Protein AF-A0A1S9R9R9-F1 (afdb_monomer)

InterPro domains:
  IPR012338 Beta-lactamase/transpeptidase-like [G3DSA:3.40.710.10] (2-166)
  IPR012338 Beta-lactamase/transpeptidase-like [SSF56601] (34-143)
  IPR050789 Diverse Enzymatic Activities [PTHR43283] (14-144)

Structure (mmCIF, N/CA/C/O backbone):
data_AF-A0A1S9R9R9-F1
#
_entry.id   AF-A0A1S9R9R9-F1
#
loop_
_atom_site.group_PDB
_atom_site.id
_atom_site.type_symbol
_atom_site.label_atom_id
_atom_site.label_alt_id
_atom_site.label_comp_id
_atom_site.label_asym_id
_atom_site.label_entity_id
_atom_site.label_seq_id
_atom_site.pdbx_PDB_ins_code
_atom_site.Cartn_x
_atom_site.Cartn_y
_atom_site.Cartn_z
_atom_site.occupancy
_atom_site.B_iso_or_equiv
_atom_site.auth_seq_id
_atom_site.auth_comp_id
_atom_site.auth_asym_id
_atom_site.auth_atom_id
_atom_site.pdbx_PDB_model_num
ATOM 1 N N . MET A 1 1 ? 8.882 -10.162 -7.984 1.00 74.50 1 MET A N 1
ATOM 2 C CA . MET A 1 1 ? 7.655 -9.384 -7.701 1.00 74.50 1 MET A CA 1
ATOM 3 C C . MET A 1 1 ? 7.421 -8.307 -8.764 1.00 74.50 1 MET A C 1
ATOM 5 O O . MET A 1 1 ? 8.325 -8.027 -9.539 1.00 74.50 1 MET A O 1
ATOM 9 N N . MET A 1 2 ? 6.223 -7.714 -8.837 1.00 81.44 2 MET A N 1
ATOM 10 C CA . MET A 1 2 ? 5.916 -6.612 -9.768 1.00 81.44 2 MET A CA 1
ATOM 11 C C . MET A 1 2 ? 6.642 -5.319 -9.358 1.00 81.44 2 MET A C 1
ATOM 13 O O . MET A 1 2 ? 6.912 -5.135 -8.175 1.00 81.44 2 MET A O 1
ATOM 17 N N . SER A 1 3 ? 6.952 -4.440 -10.314 1.00 82.50 3 SER A N 1
ATOM 18 C CA . SER A 1 3 ? 7.682 -3.179 -10.107 1.00 82.50 3 SER A CA 1
ATOM 19 C C . SER A 1 3 ? 7.034 -2.052 -10.897 1.00 82.50 3 SER A C 1
ATOM 21 O O . SER A 1 3 ? 6.512 -2.320 -11.976 1.00 82.50 3 SER A O 1
ATOM 23 N N . TYR A 1 4 ? 7.102 -0.802 -10.431 1.00 81.50 4 TYR A N 1
ATOM 24 C CA . TYR A 1 4 ? 6.727 0.305 -11.312 1.00 81.50 4 TYR A CA 1
ATOM 25 C C . TYR A 1 4 ? 7.651 0.363 -12.533 1.00 81.50 4 TYR A C 1
ATOM 27 O O . TYR A 1 4 ? 8.859 0.144 -12.429 1.00 81.50 4 TYR A O 1
ATOM 35 N N . SER A 1 5 ? 7.086 0.690 -13.698 1.00 76.38 5 SER A N 1
ATOM 36 C CA . SER A 1 5 ? 7.805 0.583 -14.972 1.00 76.38 5 SER A CA 1
ATOM 37 C C . SER A 1 5 ? 9.081 1.425 -15.037 1.00 76.38 5 SER A C 1
ATOM 39 O O . SER A 1 5 ? 10.005 1.046 -15.738 1.00 76.38 5 SER A O 1
ATOM 41 N N . TRP A 1 6 ? 9.161 2.531 -14.295 1.00 79.50 6 TRP A N 1
ATOM 42 C CA . TRP A 1 6 ? 10.334 3.411 -14.270 1.00 79.50 6 TRP A CA 1
ATOM 43 C C . TRP A 1 6 ? 11.505 2.892 -13.423 1.00 79.50 6 TRP A C 1
ATOM 45 O O . TRP A 1 6 ? 12.606 3.413 -13.558 1.00 79.50 6 TRP A O 1
ATOM 55 N N . TYR A 1 7 ? 11.312 1.872 -12.577 1.00 80.38 7 TYR A N 1
ATOM 56 C CA . TYR A 1 7 ? 12.410 1.303 -11.780 1.00 80.38 7 TYR A CA 1
ATOM 57 C C . TYR A 1 7 ? 13.177 0.196 -12.501 1.00 80.38 7 TYR A C 1
ATOM 59 O O . TYR A 1 7 ? 14.343 -0.030 -12.197 1.00 80.38 7 TYR A O 1
ATOM 67 N N . LEU A 1 8 ? 12.535 -0.522 -13.427 1.00 83.75 8 LEU A N 1
ATOM 68 C CA . LEU A 1 8 ? 13.132 -1.676 -14.097 1.00 83.75 8 LEU A CA 1
ATOM 69 C C . LEU A 1 8 ? 13.123 -1.473 -15.619 1.00 83.75 8 LEU A C 1
ATOM 71 O O . LEU A 1 8 ? 12.049 -1.530 -16.223 1.00 83.75 8 LEU A O 1
ATOM 75 N N . PRO A 1 9 ? 14.293 -1.291 -16.266 1.00 87.12 9 PRO A N 1
ATOM 76 C CA . PRO A 1 9 ? 14.373 -0.995 -17.698 1.00 87.12 9 PRO A CA 1
ATOM 77 C C . PRO A 1 9 ? 13.679 -2.025 -18.597 1.00 87.12 9 PRO A C 1
ATOM 79 O O . PRO A 1 9 ? 13.124 -1.669 -19.634 1.00 87.12 9 PRO A O 1
ATOM 82 N N . HIS A 1 10 ? 13.675 -3.306 -18.221 1.00 85.56 10 HIS A N 1
ATOM 83 C CA . HIS A 1 10 ? 12.966 -4.341 -18.980 1.00 85.56 10 HIS A CA 1
ATOM 84 C C . HIS A 1 10 ? 11.443 -4.225 -18.866 1.00 85.56 10 HIS A C 1
ATOM 86 O O . HIS A 1 10 ? 10.747 -4.502 -19.840 1.00 85.56 10 HIS A O 1
ATOM 92 N N . ILE A 1 11 ? 10.924 -3.761 -17.726 1.00 88.00 11 ILE A N 1
ATOM 93 C CA . ILE A 1 11 ? 9.493 -3.479 -17.550 1.00 88.00 11 ILE A CA 1
ATOM 94 C C . ILE A 1 11 ? 9.102 -2.208 -18.311 1.00 88.00 11 ILE A C 1
ATOM 96 O O . ILE A 1 11 ? 8.042 -2.190 -18.935 1.00 88.00 11 ILE A O 1
ATOM 100 N N . ALA A 1 12 ? 9.961 -1.180 -18.332 1.00 86.94 12 ALA A N 1
ATOM 101 C CA . ALA A 1 12 ? 9.762 0.014 -19.161 1.00 86.94 12 ALA A CA 1
ATOM 102 C C . ALA A 1 12 ? 9.616 -0.351 -20.646 1.00 86.94 12 ALA A C 1
ATOM 104 O O . ALA A 1 12 ? 8.595 -0.044 -21.257 1.00 86.94 12 ALA A O 1
ATOM 105 N N . LYS A 1 13 ? 10.582 -1.105 -21.190 1.00 87.56 13 LYS A N 1
ATOM 106 C CA . LYS A 1 13 ? 10.565 -1.575 -22.586 1.00 87.56 13 LYS A CA 1
ATOM 107 C C . LYS A 1 13 ? 9.336 -2.425 -22.906 1.00 87.56 13 LYS A C 1
ATOM 109 O O . LYS A 1 13 ? 8.767 -2.317 -23.988 1.00 87.56 13 LYS A O 1
ATOM 114 N N . TRP A 1 14 ? 8.922 -3.287 -21.975 1.00 88.69 14 TRP A N 1
ATOM 115 C CA . TRP A 1 14 ? 7.704 -4.077 -22.145 1.00 88.69 14 TRP A CA 1
ATOM 116 C C . TRP A 1 14 ? 6.467 -3.174 -22.213 1.00 88.69 14 TRP A C 1
ATOM 118 O O . TRP A 1 14 ? 5.642 -3.328 -23.111 1.00 88.69 14 TRP A O 1
ATOM 128 N N . ARG A 1 15 ? 6.362 -2.194 -21.307 1.00 86.12 15 ARG A N 1
ATOM 129 C CA . ARG A 1 15 ? 5.244 -1.247 -21.278 1.00 86.12 15 ARG A CA 1
ATOM 130 C C . ARG A 1 15 ? 5.171 -0.432 -22.570 1.00 86.12 15 ARG A C 1
ATOM 132 O O . ARG A 1 15 ? 4.097 -0.338 -23.142 1.00 86.12 15 ARG A O 1
ATOM 139 N N . GLU A 1 16 ? 6.287 0.089 -23.068 1.00 86.50 16 GLU A N 1
ATOM 140 C CA . GLU A 1 16 ? 6.320 0.825 -24.343 1.00 86.50 16 GLU A CA 1
ATOM 141 C C . GLU A 1 16 ? 5.806 -0.010 -25.521 1.00 86.50 16 GLU A C 1
ATOM 143 O O . GLU A 1 16 ? 5.121 0.504 -26.400 1.00 86.50 16 GLU A O 1
ATOM 148 N N . LYS A 1 17 ? 6.116 -1.310 -25.534 1.00 86.56 17 LYS A N 1
ATOM 149 C CA . LYS A 1 17 ? 5.746 -2.201 -26.635 1.00 86.56 17 LYS A CA 1
ATOM 150 C C . LYS A 1 17 ? 4.286 -2.656 -26.597 1.00 86.56 17 LYS A C 1
ATOM 152 O O . LYS A 1 17 ? 3.698 -2.873 -27.652 1.00 86.56 17 LYS A O 1
ATOM 157 N N . PHE A 1 18 ? 3.730 -2.876 -25.407 1.00 84.62 18 PHE A N 1
ATOM 158 C CA . PHE A 1 18 ? 2.457 -3.592 -25.249 1.00 84.62 18 PHE A CA 1
ATOM 159 C C . PHE A 1 18 ? 1.346 -2.772 -24.596 1.00 84.62 18 PHE A C 1
ATOM 161 O O . PHE A 1 18 ? 0.204 -3.226 -24.543 1.00 84.62 18 PHE A O 1
ATOM 168 N N . PHE A 1 19 ? 1.652 -1.585 -24.081 1.00 79.56 19 PHE A N 1
ATOM 169 C CA . PHE A 1 19 ? 0.708 -0.791 -23.311 1.00 79.56 19 PHE A CA 1
ATOM 170 C C . PHE A 1 19 ? 0.213 0.407 -24.114 1.00 79.56 19 PHE A C 1
ATOM 172 O O . PHE A 1 19 ? 1.002 1.139 -24.705 1.00 79.56 19 PHE A O 1
ATOM 179 N N . ALA A 1 20 ? -1.102 0.636 -24.092 1.00 70.50 20 ALA A N 1
ATOM 180 C CA . ALA A 1 20 ? -1.682 1.835 -24.688 1.00 70.50 20 ALA A CA 1
ATOM 181 C C . ALA A 1 20 ? -1.128 3.104 -24.004 1.00 70.50 20 ALA A C 1
ATOM 183 O O . ALA A 1 20 ? -0.878 3.054 -22.789 1.00 70.50 20 ALA A O 1
ATOM 184 N N . PRO A 1 21 ? -0.991 4.236 -24.720 1.00 70.00 21 PRO A N 1
ATOM 185 C CA . PRO A 1 21 ? -0.483 5.476 -24.141 1.00 70.00 21 PRO A CA 1
ATOM 186 C C . PRO A 1 21 ? -1.367 5.996 -22.992 1.00 70.00 21 PRO A C 1
ATOM 188 O O . PRO A 1 21 ? -2.556 5.682 -22.886 1.00 70.00 21 PRO A O 1
ATOM 191 N N . ASP A 1 22 ? -0.772 6.764 -22.078 1.00 66.00 22 ASP A N 1
ATOM 192 C CA . ASP A 1 22 ? -1.409 7.201 -20.823 1.00 66.00 22 ASP A CA 1
ATOM 193 C C . ASP A 1 22 ? -2.556 8.225 -21.007 1.00 66.00 22 ASP A C 1
ATOM 195 O O . ASP A 1 22 ? -3.150 8.654 -20.018 1.00 66.00 22 ASP A O 1
ATOM 199 N N . ASP A 1 23 ? -2.870 8.616 -22.243 1.00 65.69 23 ASP A N 1
ATOM 200 C CA . ASP A 1 23 ? -3.961 9.521 -22.628 1.00 65.69 23 ASP A CA 1
ATOM 201 C C . ASP A 1 23 ? -5.299 8.805 -22.897 1.00 65.69 23 ASP A C 1
ATOM 203 O O . ASP A 1 23 ? -6.325 9.464 -23.048 1.00 65.69 23 ASP A O 1
ATOM 207 N N . ALA A 1 24 ? -5.328 7.468 -22.859 1.00 68.56 24 ALA A N 1
ATOM 208 C CA . ALA A 1 24 ? -6.523 6.640 -23.072 1.00 68.56 24 ALA A CA 1
ATOM 209 C C . ALA A 1 24 ? -7.602 6.731 -21.957 1.00 68.56 24 ALA A C 1
ATOM 211 O O . ALA A 1 24 ? -8.439 5.838 -21.825 1.00 68.56 24 ALA A O 1
ATOM 212 N N . GLY A 1 25 ? -7.589 7.792 -21.146 1.00 75.75 25 GLY A N 1
ATOM 213 C CA . GLY A 1 25 ? -8.532 8.032 -20.053 1.00 75.75 25 GLY A CA 1
ATOM 214 C C . GLY A 1 25 ? -8.164 7.368 -18.714 1.00 75.75 25 GLY A C 1
ATOM 215 O O . GLY A 1 25 ? -7.107 6.739 -18.587 1.00 75.75 25 GLY A O 1
ATOM 216 N N . PRO A 1 26 ? -9.012 7.536 -17.678 1.00 82.88 26 PRO A N 1
ATOM 217 C CA . PRO A 1 26 ? -8.753 7.013 -16.339 1.00 82.88 26 PRO A CA 1
ATOM 218 C C . PRO A 1 26 ? -8.720 5.482 -16.291 1.00 82.88 26 PRO A C 1
ATOM 220 O O . PRO A 1 26 ? -9.584 4.816 -16.861 1.00 82.88 26 PRO A O 1
ATOM 223 N N . ARG A 1 27 ? -7.751 4.915 -15.562 1.00 85.75 27 ARG A N 1
ATOM 224 C CA . ARG A 1 27 ? -7.540 3.462 -15.457 1.00 85.75 27 ARG A CA 1
ATOM 225 C C . ARG A 1 27 ? -7.692 2.956 -14.031 1.00 85.75 27 ARG A C 1
ATOM 227 O O . ARG A 1 27 ? -7.257 3.602 -13.080 1.00 85.75 27 ARG A O 1
ATOM 234 N N . SER A 1 28 ? -8.260 1.765 -13.895 1.00 88.38 28 SER A N 1
ATOM 235 C CA . SER A 1 28 ? -8.280 0.998 -12.647 1.00 88.38 28 SER A CA 1
ATOM 236 C C . SER A 1 28 ? -6.907 0.427 -12.295 1.00 88.38 28 SER A C 1
ATOM 238 O O . SER A 1 28 ? -5.993 0.404 -13.124 1.00 88.38 28 SER A O 1
ATOM 240 N N . VAL A 1 29 ? -6.764 -0.080 -11.067 1.00 87.38 29 VAL A N 1
ATOM 241 C CA . VAL A 1 29 ? -5.559 -0.790 -10.599 1.00 87.38 29 VAL A CA 1
ATOM 242 C C . VAL A 1 29 ? -5.171 -1.905 -11.576 1.00 87.38 29 VAL A C 1
ATOM 244 O O . VAL A 1 29 ? -4.012 -1.998 -11.978 1.00 87.38 29 VAL A O 1
ATOM 247 N N . GLN A 1 30 ? -6.143 -2.712 -12.010 1.00 89.62 30 GLN A N 1
ATOM 248 C CA . GLN A 1 30 ? -5.912 -3.830 -12.927 1.00 89.62 30 GLN A CA 1
ATOM 249 C C . GLN A 1 30 ? -5.444 -3.360 -14.308 1.00 89.62 30 GLN A C 1
ATOM 251 O O . GLN A 1 30 ? -4.534 -3.953 -14.874 1.00 89.62 30 GLN A O 1
ATOM 256 N N . GLU A 1 31 ? -6.037 -2.291 -14.843 1.00 88.38 31 GLU A N 1
ATOM 257 C CA . GLU A 1 31 ? -5.674 -1.741 -16.158 1.00 88.38 31 GLU A CA 1
ATOM 258 C C . GLU A 1 31 ? -4.337 -0.996 -16.133 1.00 88.38 31 GLU A C 1
ATOM 260 O O . GLU A 1 31 ? -3.670 -0.892 -17.160 1.00 88.38 31 GLU A O 1
ATOM 265 N N . ARG A 1 32 ? -3.947 -0.442 -14.979 1.00 85.69 32 ARG A N 1
ATOM 266 C CA . ARG A 1 32 ? -2.708 0.328 -14.816 1.00 85.69 32 ARG A CA 1
ATOM 267 C C . ARG A 1 32 ? -1.500 -0.553 -14.512 1.00 85.69 32 ARG A C 1
ATOM 269 O O . ARG A 1 32 ? -0.385 -0.201 -14.893 1.00 85.69 32 ARG A O 1
ATOM 276 N N . PHE A 1 33 ? -1.707 -1.679 -13.833 1.00 86.94 33 PHE A N 1
ATOM 277 C CA . PHE A 1 33 ? -0.641 -2.554 -13.344 1.00 86.94 33 PHE A CA 1
ATOM 278 C C . PHE A 1 33 ? -0.733 -3.974 -13.918 1.00 86.94 33 PHE A C 1
ATOM 280 O O . PHE A 1 33 ? -0.585 -4.948 -13.186 1.00 86.94 33 PHE A O 1
ATOM 287 N N . CYS A 1 34 ? -0.974 -4.101 -15.228 1.00 85.19 34 CYS A N 1
ATOM 288 C CA . CYS A 1 34 ? -1.012 -5.388 -15.938 1.00 85.19 34 CYS A CA 1
ATOM 289 C C . CYS A 1 34 ? 0.295 -5.733 -16.680 1.00 85.19 34 CYS A C 1
ATOM 291 O O . CYS A 1 34 ? 0.273 -6.320 -17.759 1.00 85.19 34 CYS A O 1
ATOM 293 N N . TYR A 1 35 ? 1.443 -5.376 -16.104 1.00 84.50 35 TYR A N 1
ATOM 294 C CA . TYR A 1 35 ? 2.768 -5.721 -16.632 1.00 84.50 35 TYR A CA 1
ATOM 295 C C . TYR A 1 35 ? 3.409 -6.895 -15.867 1.00 84.50 35 TYR A C 1
ATOM 297 O O . TYR A 1 35 ? 3.017 -7.176 -14.731 1.00 84.50 35 TYR A O 1
ATOM 305 N N . PRO A 1 36 ? 4.383 -7.604 -16.475 1.00 87.56 36 PRO A N 1
ATOM 306 C CA . PRO A 1 36 ? 4.995 -8.791 -15.881 1.00 87.56 36 PRO A CA 1
ATOM 307 C C . PRO A 1 36 ? 5.750 -8.495 -14.577 1.00 87.56 36 PRO A C 1
ATOM 309 O O . PRO A 1 36 ? 6.066 -7.352 -14.237 1.00 87.56 36 PRO A O 1
ATOM 312 N N . LEU A 1 37 ? 6.073 -9.564 -13.845 1.00 88.06 37 LEU A N 1
ATOM 313 C CA . LEU A 1 37 ? 6.936 -9.475 -12.671 1.00 88.06 37 LEU A CA 1
ATOM 314 C C . LEU A 1 37 ? 8.347 -9.022 -13.076 1.00 88.06 37 LEU A C 1
ATOM 316 O O . LEU A 1 37 ? 8.882 -9.441 -14.099 1.00 88.06 37 LEU A O 1
ATOM 320 N N . GLY A 1 38 ? 8.968 -8.193 -12.238 1.00 84.50 38 GLY A N 1
ATOM 321 C CA . GLY A 1 38 ? 10.348 -7.749 -12.410 1.00 84.50 38 GLY A CA 1
ATOM 322 C C . GLY A 1 38 ? 11.398 -8.818 -12.094 1.00 84.50 38 GLY A C 1
ATOM 323 O O . GLY A 1 38 ? 12.481 -8.773 -12.665 1.00 84.50 38 GLY A O 1
ATOM 324 N N . PHE A 1 39 ? 11.064 -9.747 -11.196 1.00 85.06 39 PHE A N 1
ATOM 325 C CA . PHE A 1 39 ? 11.869 -10.879 -10.702 1.00 85.06 39 PHE A CA 1
ATOM 326 C C . PHE A 1 39 ? 10.920 -11.930 -10.084 1.00 85.06 39 PHE A C 1
ATOM 328 O O . PHE A 1 39 ? 9.717 -11.657 -9.985 1.00 85.06 39 PHE A O 1
ATOM 335 N N . GLN A 1 40 ? 11.391 -13.105 -9.653 1.00 88.00 40 GLN A N 1
ATOM 336 C CA . GLN A 1 40 ? 10.527 -14.079 -8.961 1.00 88.00 40 GLN A CA 1
ATOM 337 C C . GLN A 1 40 ? 10.087 -13.568 -7.572 1.00 88.00 40 GLN A C 1
ATOM 339 O O . GLN A 1 40 ? 10.602 -12.557 -7.084 1.00 88.00 40 GLN A O 1
ATOM 344 N N . PRO A 1 41 ? 9.056 -14.146 -6.937 1.00 85.69 41 PRO A N 1
ATOM 345 C CA . PRO A 1 41 ? 8.811 -13.936 -5.510 1.00 85.69 41 PRO A CA 1
ATOM 346 C C . PRO A 1 41 ? 10.068 -14.242 -4.678 1.00 85.69 41 PRO A C 1
ATOM 348 O O . PRO A 1 41 ? 10.844 -15.115 -5.041 1.00 85.69 41 PRO A O 1
ATOM 351 N N . ASP A 1 42 ? 10.288 -13.476 -3.611 1.00 84.25 42 ASP A N 1
ATOM 352 C CA . ASP A 1 42 ? 11.377 -13.635 -2.628 1.00 84.25 42 ASP A CA 1
ATOM 353 C C . ASP A 1 42 ? 12.825 -13.477 -3.121 1.00 84.25 42 ASP A C 1
ATOM 355 O O . ASP A 1 42 ? 13.747 -13.447 -2.308 1.00 84.25 42 ASP A O 1
ATOM 359 N N . GLU A 1 43 ? 13.042 -13.270 -4.418 1.00 88.38 43 GLU A N 1
ATOM 360 C CA . GLU A 1 43 ? 14.383 -13.112 -4.999 1.00 88.38 43 GLU A CA 1
ATOM 361 C C . GLU A 1 43 ? 14.897 -11.663 -5.040 1.00 88.38 43 GLU A C 1
ATOM 363 O O . GLU A 1 43 ? 16.032 -11.416 -5.449 1.00 88.38 43 GLU A O 1
ATOM 368 N N . GLY A 1 44 ? 14.086 -10.680 -4.644 1.00 88.00 44 GLY A N 1
ATOM 369 C CA . GLY A 1 44 ? 14.483 -9.278 -4.738 1.00 88.00 44 GLY A CA 1
ATOM 370 C C . GLY A 1 44 ? 13.560 -8.304 -4.020 1.00 88.00 44 GLY A C 1
ATOM 371 O O . GLY A 1 44 ? 12.461 -8.646 -3.576 1.00 88.00 44 GLY A O 1
ATOM 372 N N . TRP A 1 45 ? 14.004 -7.053 -3.945 1.00 91.56 45 TRP A N 1
ATOM 373 C CA . TRP A 1 45 ? 13.229 -5.944 -3.406 1.00 91.56 45 TRP A CA 1
ATOM 374 C C . TRP A 1 45 ? 13.138 -4.808 -4.422 1.00 91.56 45 TRP A C 1
ATOM 376 O O . TRP A 1 45 ? 14.112 -4.454 -5.081 1.00 91.56 45 TRP A O 1
ATOM 386 N N . VAL A 1 46 ? 11.944 -4.231 -4.549 1.00 89.19 46 VAL A N 1
ATOM 387 C CA . VAL A 1 46 ? 11.703 -3.024 -5.344 1.00 89.19 46 VAL A CA 1
ATOM 388 C C . VAL A 1 46 ? 10.448 -2.329 -4.836 1.00 89.19 46 VAL A C 1
ATOM 390 O O . VAL A 1 46 ? 9.474 -2.997 -4.466 1.00 89.19 46 VAL A O 1
ATOM 393 N N . TYR A 1 47 ? 10.451 -0.997 -4.856 1.00 87.62 47 TYR A N 1
ATOM 394 C CA . TYR A 1 47 ? 9.244 -0.220 -4.606 1.00 87.62 47 TYR A CA 1
ATOM 395 C C . TYR A 1 47 ? 8.206 -0.501 -5.701 1.00 87.62 47 TYR A C 1
ATOM 397 O O . TYR A 1 47 ? 8.506 -0.452 -6.898 1.00 87.62 47 TYR A O 1
ATOM 405 N N . ARG A 1 48 ? 6.986 -0.867 -5.296 1.00 84.56 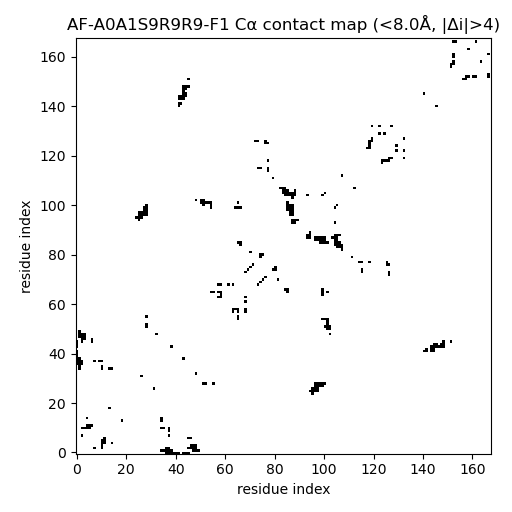48 ARG A N 1
ATOM 406 C CA . ARG A 1 48 ? 6.035 -1.545 -6.186 1.00 84.56 48 ARG A CA 1
ATOM 407 C C . ARG A 1 48 ? 4.571 -1.224 -5.901 1.00 84.56 48 ARG A C 1
ATOM 409 O O . ARG A 1 48 ? 4.229 -0.956 -4.751 1.00 84.56 48 ARG A O 1
ATOM 416 N N . PRO A 1 49 ? 3.675 -1.405 -6.890 1.00 87.94 49 PRO A N 1
ATOM 417 C CA . PRO A 1 49 ? 2.229 -1.249 -6.713 1.00 87.94 49 PRO A CA 1
ATOM 418 C C . PRO A 1 49 ? 1.559 -2.409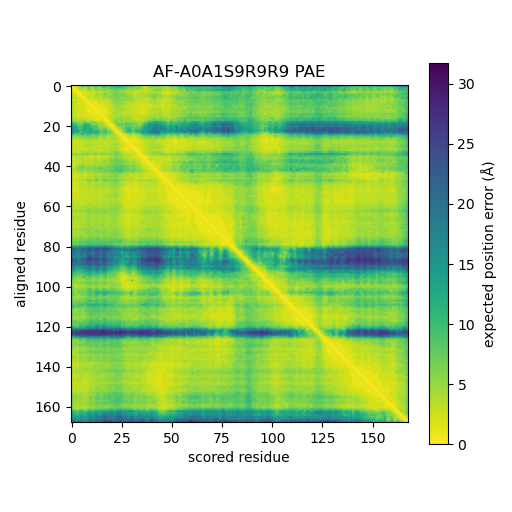 -5.941 1.00 87.94 49 PRO A C 1
ATOM 420 O O . PRO A 1 49 ? 0.400 -2.743 -6.181 1.00 87.94 49 PRO A O 1
ATOM 423 N N . GLY A 1 50 ? 2.273 -3.058 -5.012 1.00 88.81 50 GLY A N 1
ATOM 424 C CA . GLY A 1 50 ? 1.779 -4.230 -4.278 1.00 88.81 50 GLY A CA 1
ATOM 425 C C . GLY A 1 50 ? 0.599 -3.917 -3.354 1.00 88.81 50 GLY A C 1
ATOM 426 O O . GLY A 1 50 ? -0.345 -4.698 -3.279 1.00 88.81 50 GLY A O 1
ATOM 427 N N . VAL A 1 51 ? 0.608 -2.745 -2.716 1.00 90.56 51 VAL A N 1
ATOM 428 C CA . VAL A 1 51 ? -0.464 -2.318 -1.800 1.00 90.56 51 VAL A CA 1
ATOM 429 C C . VAL A 1 51 ? -1.776 -2.044 -2.546 1.00 90.56 51 VAL A C 1
ATOM 431 O O . VAL A 1 51 ? -2.849 -2.315 -2.015 1.00 90.56 51 VAL A O 1
ATOM 434 N N . HIS A 1 52 ? -1.732 -1.607 -3.811 1.00 89.62 52 HIS A N 1
ATOM 435 C CA . HIS A 1 52 ? -2.954 -1.497 -4.617 1.00 89.62 52 HIS A CA 1
ATOM 436 C C . HIS A 1 52 ? -3.610 -2.861 -4.847 1.00 89.62 52 HIS A C 1
ATOM 438 O O . HIS A 1 52 ? -4.828 -2.987 -4.743 1.00 89.62 52 HIS A O 1
ATOM 444 N N . TRP A 1 53 ? -2.810 -3.896 -5.123 1.00 91.81 53 TRP A N 1
ATOM 445 C CA . TRP A 1 53 ? -3.325 -5.257 -5.260 1.00 91.81 53 TRP A CA 1
ATOM 446 C C . TRP A 1 53 ? -3.843 -5.815 -3.939 1.00 91.81 53 TRP A C 1
ATOM 448 O O . TRP A 1 53 ? -4.884 -6.464 -3.953 1.00 91.81 53 TRP A O 1
ATOM 458 N N . ALA A 1 54 ? -3.190 -5.514 -2.812 1.00 93.00 54 ALA A N 1
ATOM 459 C CA . ALA A 1 54 ? -3.718 -5.846 -1.490 1.00 93.00 54 ALA A CA 1
ATOM 460 C C . ALA A 1 54 ? -5.110 -5.224 -1.271 1.00 93.00 54 ALA A C 1
ATOM 462 O O . ALA A 1 54 ? -6.026 -5.931 -0.862 1.00 93.00 54 ALA A O 1
ATOM 463 N N . GLY A 1 55 ? -5.311 -3.959 -1.657 1.00 91.44 55 GLY A N 1
ATOM 464 C CA . GLY A 1 55 ? -6.631 -3.315 -1.643 1.00 91.44 55 GLY A CA 1
ATOM 465 C C . GLY A 1 55 ? -7.673 -4.057 -2.491 1.00 91.44 55 GLY A C 1
ATOM 466 O O . GLY A 1 55 ? -8.744 -4.393 -1.994 1.00 91.44 55 GLY A O 1
ATOM 467 N N . ARG A 1 56 ? -7.322 -4.441 -3.728 1.00 93.00 56 ARG A N 1
ATOM 468 C CA . ARG A 1 56 ? -8.208 -5.250 -4.592 1.00 93.00 56 ARG A CA 1
ATOM 469 C C . ARG A 1 56 ? -8.508 -6.641 -4.029 1.00 93.00 56 ARG A C 1
ATOM 471 O O . ARG A 1 56 ? -9.494 -7.255 -4.436 1.00 93.00 56 ARG A O 1
ATOM 478 N N . ILE A 1 57 ? -7.628 -7.199 -3.197 1.00 95.06 57 ILE A N 1
ATOM 479 C CA . ILE A 1 57 ? -7.883 -8.461 -2.494 1.00 95.06 57 ILE A CA 1
ATOM 480 C C . ILE A 1 57 ? -8.883 -8.207 -1.371 1.00 95.06 57 ILE A C 1
ATOM 482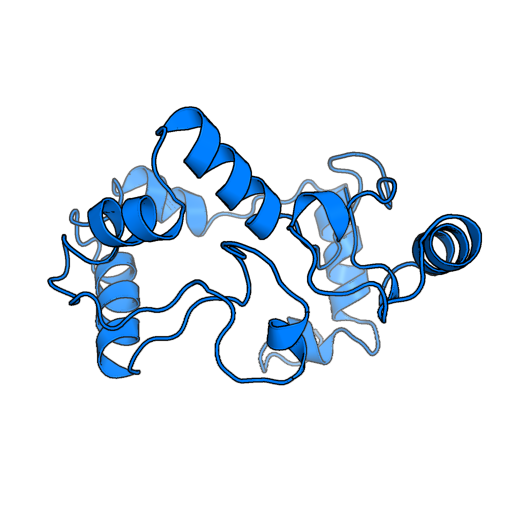 O O . ILE A 1 57 ? -9.873 -8.928 -1.315 1.00 95.06 57 ILE A O 1
ATOM 486 N N . VAL A 1 58 ? -8.673 -7.165 -0.554 1.00 94.50 58 VAL A N 1
ATOM 487 C CA . VAL A 1 58 ? -9.604 -6.753 0.511 1.00 94.50 58 VAL A CA 1
ATOM 488 C C . VAL A 1 58 ? -11.015 -6.597 -0.046 1.00 94.50 58 VAL A C 1
ATOM 490 O O . VAL A 1 58 ? -11.909 -7.285 0.429 1.00 94.50 58 VAL A O 1
ATOM 493 N N . GLU A 1 59 ? -11.198 -5.820 -1.115 1.00 93.00 59 GLU A N 1
ATOM 494 C CA . GLU A 1 59 ? -12.518 -5.619 -1.731 1.00 93.00 59 GLU A CA 1
ATOM 495 C C . GLU A 1 59 ? -13.187 -6.933 -2.152 1.00 93.00 59 GLU A C 1
ATOM 497 O O . GLU A 1 59 ? -14.379 -7.147 -1.941 1.00 93.00 59 GLU A O 1
ATOM 502 N N . ARG A 1 60 ? -12.417 -7.856 -2.744 1.00 95.50 60 ARG A N 1
ATOM 503 C CA . ARG A 1 60 ? -12.956 -9.144 -3.201 1.00 95.50 60 ARG A CA 1
ATOM 504 C C . ARG A 1 60 ? -13.353 -10.060 -2.051 1.00 95.50 60 ARG A C 1
ATOM 506 O O . ARG A 1 60 ? -14.314 -10.804 -2.203 1.00 95.50 60 ARG A O 1
ATOM 513 N N . VAL A 1 61 ? -12.603 -10.055 -0.949 1.00 97.50 61 VAL A N 1
ATOM 514 C CA . VAL A 1 61 ? -12.873 -10.952 0.186 1.00 97.50 61 VAL A CA 1
ATOM 515 C C . VAL A 1 61 ? -13.925 -10.391 1.138 1.00 97.50 61 VAL A C 1
ATOM 517 O O . VAL A 1 61 ? -14.609 -11.171 1.792 1.00 97.50 61 VAL A O 1
ATOM 520 N N . THR A 1 62 ? -14.068 -9.065 1.228 1.00 95.69 62 THR A N 1
ATOM 521 C CA . THR A 1 62 ? -15.083 -8.418 2.074 1.00 95.69 62 THR A CA 1
ATOM 522 C C . THR A 1 62 ? -16.393 -8.165 1.335 1.00 95.69 62 THR A C 1
ATOM 524 O O . THR A 1 62 ? -17.432 -8.085 1.983 1.00 95.69 62 THR A O 1
ATOM 527 N N . GLY A 1 63 ? -16.357 -8.029 0.005 1.00 95.31 63 GLY A N 1
ATOM 528 C CA . GLY A 1 63 ? -17.497 -7.580 -0.799 1.00 95.31 63 GLY A CA 1
ATOM 529 C C . GLY A 1 63 ? -17.800 -6.082 -0.665 1.00 95.31 63 GLY A C 1
ATOM 530 O O . GLY A 1 63 ? -18.788 -5.621 -1.227 1.00 95.31 63 GLY A O 1
ATOM 531 N N . LEU A 1 64 ? -16.965 -5.341 0.066 1.00 92.50 64 LEU A N 1
ATOM 532 C CA . LEU A 1 64 ? -17.057 -3.895 0.260 1.00 92.50 64 LEU A CA 1
ATOM 533 C C . LEU A 1 64 ? -16.088 -3.180 -0.686 1.00 92.50 64 LEU A C 1
ATOM 535 O O . LEU A 1 64 ? -15.094 -3.770 -1.118 1.00 92.50 64 LEU A O 1
ATOM 539 N N . SER A 1 65 ? -16.315 -1.896 -0.956 1.00 90.38 65 SER A N 1
ATOM 540 C CA . SER A 1 65 ? -15.268 -1.046 -1.528 1.00 90.38 65 SER A CA 1
ATOM 541 C C . SER A 1 65 ? -14.075 -0.939 -0.567 1.00 90.38 65 SER A C 1
ATOM 543 O O . SER A 1 65 ? -14.156 -1.281 0.627 1.00 90.38 65 SER A O 1
ATOM 545 N N . LEU A 1 6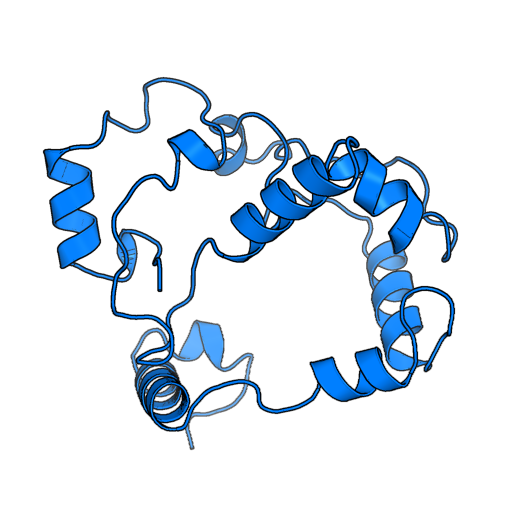6 ? -12.924 -0.492 -1.078 1.00 89.44 66 LEU A N 1
ATOM 546 C CA . LEU A 1 66 ? -11.763 -0.287 -0.218 1.00 89.44 66 LEU A CA 1
ATOM 547 C C . LEU A 1 66 ? -12.039 0.875 0.743 1.00 89.44 66 LEU A C 1
ATOM 549 O O . LEU A 1 66 ? -11.640 0.796 1.902 1.00 89.44 66 LEU A O 1
ATOM 553 N N . GLU A 1 67 ? -12.770 1.893 0.284 1.00 87.38 67 GLU A N 1
ATOM 554 C CA . GLU A 1 67 ? -13.215 3.032 1.096 1.00 87.38 67 GLU A CA 1
ATOM 555 C C . GLU A 1 67 ? -14.089 2.590 2.266 1.00 87.38 67 GLU A C 1
ATOM 557 O O . GLU A 1 67 ? -13.753 2.865 3.416 1.00 87.38 67 GLU A O 1
ATOM 562 N N . GLU A 1 68 ? -15.124 1.794 2.001 1.00 89.31 68 GLU A N 1
ATOM 563 C CA . GLU A 1 68 ? -16.000 1.233 3.033 1.00 89.31 68 GLU A CA 1
ATOM 564 C C . GLU A 1 68 ? -15.221 0.346 4.012 1.00 89.31 68 GLU A C 1
ATOM 566 O O . GLU A 1 68 ? -15.412 0.423 5.226 1.00 89.31 68 GLU A O 1
ATOM 571 N N . SER A 1 69 ? -14.310 -0.487 3.499 1.00 91.12 69 SER A N 1
ATOM 572 C CA . SER A 1 69 ? -13.491 -1.373 4.332 1.00 91.12 69 SER A CA 1
ATOM 573 C C . SER A 1 69 ? -12.562 -0.592 5.264 1.00 91.12 69 SER A C 1
ATOM 575 O O . SER A 1 69 ? -12.402 -0.970 6.426 1.00 91.12 69 SER A O 1
ATOM 577 N N . ILE A 1 70 ? -11.939 0.479 4.766 1.00 89.62 70 ILE A N 1
ATOM 578 C CA . ILE A 1 70 ? -11.053 1.344 5.548 1.00 89.62 70 ILE A CA 1
ATOM 579 C C . ILE A 1 70 ? -11.866 2.159 6.556 1.00 89.62 70 ILE A C 1
ATOM 581 O O . ILE A 1 70 ? -11.481 2.206 7.725 1.00 89.62 70 ILE A O 1
ATOM 585 N N . GLN A 1 71 ? -13.008 2.722 6.153 1.00 88.81 71 GLN A N 1
ATOM 586 C CA . GLN A 1 71 ? -13.888 3.458 7.058 1.00 88.81 71 GLN A CA 1
ATOM 587 C C . GLN A 1 71 ? -14.292 2.572 8.245 1.00 88.81 71 GLN A C 1
ATOM 589 O O . GLN A 1 71 ? -13.956 2.877 9.387 1.00 88.81 71 GLN A O 1
ATOM 594 N N . GLN A 1 72 ? -14.865 1.397 7.969 1.00 90.38 72 GLN A N 1
ATOM 595 C CA . GLN A 1 72 ? -15.373 0.492 9.005 1.00 90.38 72 GLN A CA 1
ATOM 596 C C . GLN A 1 72 ? -14.294 -0.063 9.941 1.00 90.38 72 GLN A C 1
ATOM 598 O O . GLN A 1 72 ? -14.552 -0.314 11.118 1.00 90.38 72 GLN A O 1
ATOM 603 N N . ARG A 1 73 ? -13.090 -0.343 9.423 1.00 89.50 73 ARG A N 1
ATOM 604 C CA . ARG A 1 73 ? -12.074 -1.119 10.162 1.00 89.50 73 ARG A CA 1
ATOM 605 C C . ARG A 1 73 ? -10.909 -0.289 10.675 1.00 89.50 73 ARG A C 1
ATOM 607 O O . ARG A 1 73 ? -10.222 -0.745 11.583 1.00 89.50 73 ARG A O 1
ATOM 614 N N . ILE A 1 74 ? -10.665 0.880 10.090 1.00 89.25 74 ILE A N 1
ATOM 615 C CA . ILE A 1 74 ? -9.523 1.739 10.418 1.00 89.25 74 ILE A CA 1
ATOM 616 C C . ILE A 1 74 ? -9.989 3.072 10.995 1.00 89.25 74 ILE A C 1
ATOM 618 O O . ILE A 1 74 ? -9.398 3.530 11.967 1.00 89.25 74 ILE A O 1
ATOM 622 N N . PHE A 1 75 ? -11.040 3.686 10.449 1.00 88.50 75 PHE A N 1
ATOM 623 C CA . PHE A 1 75 ? -11.460 5.033 10.855 1.00 88.50 75 PHE A CA 1
ATOM 624 C C . PHE A 1 75 ? -12.517 5.043 11.952 1.00 88.50 75 PHE A C 1
ATOM 626 O O . PHE A 1 75 ? -12.377 5.798 12.915 1.00 88.50 75 PHE A O 1
ATOM 633 N N . ASP A 1 76 ? -13.514 4.168 11.882 1.00 88.88 76 ASP A N 1
ATOM 634 C CA . ASP A 1 76 ? -14.566 4.090 12.895 1.00 88.88 76 ASP A CA 1
ATOM 635 C C . ASP A 1 76 ? -14.015 3.771 14.303 1.00 88.88 76 ASP A C 1
ATOM 637 O O . ASP A 1 76 ? -14.408 4.452 15.255 1.00 88.88 76 ASP A O 1
ATOM 641 N N . PRO A 1 77 ? -13.057 2.832 14.501 1.00 88.06 77 PRO A N 1
ATOM 642 C CA . PRO A 1 77 ? -12.550 2.519 15.843 1.00 88.06 77 PRO A CA 1
ATOM 643 C C . PRO A 1 77 ? -11.861 3.688 16.590 1.00 88.06 77 PRO A C 1
ATOM 645 O O . PRO A 1 77 ? -12.074 3.834 17.804 1.00 88.06 77 PRO A O 1
ATOM 648 N N . PRO A 1 78 ? -11.022 4.529 15.947 1.00 86.38 78 PRO A N 1
ATOM 649 C CA . PRO A 1 78 ? -10.506 5.759 16.550 1.00 86.38 78 PRO A CA 1
ATOM 650 C C . PRO A 1 78 ? -11.452 6.970 16.430 1.00 86.38 78 PRO A C 1
ATOM 652 O O . PRO A 1 78 ? -11.123 8.019 16.983 1.00 86.38 78 PRO A O 1
ATOM 655 N N . GLY A 1 79 ? -12.609 6.846 15.768 1.00 86.62 79 GLY A N 1
ATOM 656 C CA . GLY A 1 79 ? -13.606 7.916 15.635 1.00 86.62 79 GLY A CA 1
ATOM 657 C C . GLY A 1 79 ? -13.263 8.972 14.577 1.00 86.62 79 GLY A C 1
ATOM 658 O O . GLY A 1 79 ? -13.442 10.167 14.813 1.00 86.62 79 GLY A O 1
ATOM 659 N N . ILE A 1 80 ? -12.728 8.546 13.434 1.00 87.38 80 ILE A N 1
ATOM 660 C CA . ILE A 1 80 ? -12.415 9.391 12.275 1.00 87.38 80 ILE A CA 1
ATOM 661 C C . ILE A 1 80 ? -13.629 9.407 11.329 1.00 87.38 80 ILE A C 1
ATOM 663 O O . ILE A 1 80 ? -14.123 8.362 10.917 1.00 87.38 80 ILE A O 1
ATOM 667 N N . SER A 1 81 ? -14.134 10.598 10.999 1.00 78.44 81 SER A N 1
ATOM 668 C CA . SER A 1 81 ? -15.339 10.785 10.167 1.00 78.44 81 SER A CA 1
ATOM 669 C C . SER A 1 81 ? -15.077 10.669 8.655 1.00 78.44 81 SER A C 1
ATOM 671 O O . SER A 1 81 ? -13.953 10.926 8.235 1.00 78.44 81 SER A O 1
ATOM 673 N N . GLU A 1 82 ? -16.137 10.443 7.859 1.00 65.62 82 GLU A N 1
ATOM 674 C CA . GLU A 1 82 ? -16.214 10.260 6.381 1.00 65.62 82 GLU A CA 1
ATOM 675 C C . GLU A 1 82 ? -15.589 11.359 5.478 1.00 65.62 82 GLU A C 1
ATOM 677 O O . GLU A 1 82 ? -15.909 11.478 4.298 1.00 65.62 82 GLU A O 1
ATOM 682 N N . ARG A 1 83 ? -14.687 12.215 5.966 1.00 59.16 83 ARG A N 1
ATOM 683 C CA . ARG A 1 83 ? -14.019 13.228 5.124 1.00 59.16 83 ARG A CA 1
ATOM 684 C C . ARG A 1 83 ? -12.933 12.642 4.217 1.00 59.16 83 ARG A C 1
ATOM 686 O O . ARG A 1 83 ? -12.258 13.394 3.513 1.00 59.16 83 ARG A O 1
ATOM 693 N N . THR A 1 84 ? -12.753 11.330 4.248 1.00 60.34 84 THR A N 1
ATOM 694 C CA . THR A 1 84 ? -11.684 10.636 3.555 1.00 60.34 84 THR A CA 1
ATOM 695 C C . THR A 1 84 ? -12.106 10.222 2.158 1.00 60.34 84 THR A C 1
ATOM 697 O O . THR A 1 84 ? -13.046 9.464 1.983 1.00 60.34 84 THR A O 1
ATOM 700 N N . ILE A 1 85 ? -11.362 10.687 1.161 1.00 60.12 85 ILE A N 1
ATOM 701 C CA . ILE A 1 85 ? -11.578 10.328 -0.238 1.00 60.12 85 ILE A CA 1
ATOM 702 C C . ILE A 1 85 ? -10.472 9.346 -0.623 1.00 60.12 85 ILE A C 1
ATOM 704 O O . ILE A 1 85 ? -9.303 9.729 -0.565 1.00 60.12 85 ILE A O 1
ATOM 708 N N . LEU A 1 86 ? -10.817 8.110 -1.010 1.00 61.06 86 LEU A N 1
ATOM 709 C CA . LEU A 1 86 ? -9.883 7.177 -1.675 1.00 61.06 86 LEU A CA 1
ATOM 710 C C . LEU A 1 86 ? -9.924 7.283 -3.202 1.00 61.06 86 LEU A C 1
ATOM 712 O O . LEU A 1 86 ? -9.037 6.780 -3.904 1.00 61.06 86 LEU A O 1
ATOM 716 N N . SER A 1 87 ? -10.936 7.984 -3.706 1.00 54.41 87 SER A N 1
ATOM 717 C CA . SER A 1 87 ? -11.137 8.309 -5.110 1.00 54.41 87 SER A CA 1
ATOM 718 C C . SER A 1 87 ? -10.159 9.398 -5.543 1.00 54.41 87 SER A C 1
ATOM 720 O O . SER A 1 87 ? -10.549 10.555 -5.664 1.00 54.41 87 SER A O 1
ATOM 722 N N . GLY A 1 88 ? -8.883 9.027 -5.699 1.00 52.72 88 GLY A N 1
ATOM 723 C CA . GLY A 1 88 ? -7.814 9.814 -6.315 1.00 52.72 88 GLY A CA 1
ATOM 724 C C . GLY A 1 88 ? -8.021 11.326 -6.208 1.00 52.72 88 GLY A C 1
ATOM 725 O O . GLY A 1 88 ? -8.563 11.939 -7.125 1.00 52.72 88 GLY A O 1
ATOM 726 N N . GLY A 1 89 ? -7.603 11.930 -5.094 1.00 51.00 89 GLY A N 1
ATOM 727 C CA . GLY A 1 89 ? -7.814 13.362 -4.859 1.00 51.00 89 GLY A CA 1
ATOM 728 C C . GLY A 1 89 ? -7.284 14.261 -5.977 1.00 51.00 89 GLY A C 1
ATOM 729 O O . GLY A 1 89 ? -6.568 13.821 -6.859 1.00 51.00 89 GLY A O 1
ATOM 730 N N . ARG A 1 90 ? -7.615 15.551 -5.942 1.00 53.94 90 ARG A N 1
ATOM 731 C CA . ARG A 1 90 ? -7.576 16.492 -7.086 1.00 53.94 90 ARG A CA 1
ATOM 732 C C . ARG A 1 90 ? -6.213 16.785 -7.751 1.00 53.94 90 ARG A C 1
ATOM 734 O O . ARG A 1 90 ? -6.137 17.702 -8.559 1.00 53.94 90 ARG A O 1
ATOM 741 N N . GLY A 1 91 ? -5.144 16.067 -7.418 1.00 59.47 91 GLY A N 1
ATOM 742 C CA . GLY A 1 91 ? -3.857 16.188 -8.104 1.00 59.47 91 GLY A CA 1
ATOM 743 C C . GLY A 1 91 ? -3.874 15.550 -9.497 1.00 59.47 91 GLY A C 1
ATOM 744 O O . GLY A 1 91 ? -4.518 14.525 -9.716 1.00 59.47 91 GLY A O 1
ATOM 745 N N . ASP A 1 92 ? -3.104 16.109 -10.431 1.00 61.59 92 ASP A N 1
ATOM 746 C CA . ASP A 1 92 ? -3.080 15.692 -11.843 1.00 61.59 92 ASP A CA 1
ATOM 747 C C . ASP A 1 92 ? -2.814 14.190 -12.059 1.00 61.59 92 ASP A C 1
ATOM 749 O O . ASP A 1 92 ? -3.349 13.579 -12.987 1.00 61.59 92 ASP A O 1
ATOM 753 N N . MET A 1 93 ? -2.016 13.561 -11.186 1.00 62.31 93 MET A N 1
ATOM 754 C CA . MET A 1 93 ? -1.720 12.121 -11.259 1.00 62.31 93 MET A CA 1
ATOM 755 C C . MET A 1 93 ? -2.947 11.238 -11.005 1.00 62.31 93 MET A C 1
ATOM 757 O O . MET A 1 93 ? -3.042 10.137 -11.557 1.00 62.31 93 MET A O 1
ATOM 761 N N . ASN A 1 94 ? -3.883 11.730 -10.201 1.00 69.62 94 ASN A N 1
ATOM 762 C CA . ASN A 1 94 ? -5.062 11.001 -9.767 1.00 69.62 94 ASN A CA 1
ATOM 763 C C . ASN A 1 94 ? -6.249 11.158 -10.723 1.00 69.62 94 ASN A C 1
ATOM 765 O O . ASN A 1 94 ? -7.081 10.260 -10.801 1.00 69.62 94 ASN A O 1
ATOM 769 N N . LEU A 1 95 ? -6.273 12.222 -11.537 1.00 73.44 95 LEU A N 1
ATOM 770 C CA . LEU A 1 95 ? -7.261 12.406 -12.612 1.00 73.44 95 LEU A CA 1
ATOM 771 C C . LEU A 1 95 ? -7.254 11.254 -13.632 1.00 73.44 95 LEU A C 1
ATOM 773 O O . LEU A 1 95 ? -8.208 11.067 -14.381 1.00 73.44 95 LEU A O 1
ATOM 777 N N . ARG A 1 96 ? -6.170 10.470 -13.663 1.00 77.19 96 ARG A N 1
ATOM 778 C CA . ARG A 1 96 ? -5.998 9.300 -14.534 1.00 77.19 96 ARG A CA 1
ATOM 779 C C . ARG A 1 96 ? -6.336 7.973 -13.845 1.00 77.19 96 ARG A C 1
ATOM 781 O O . ARG A 1 96 ? -5.974 6.916 -14.366 1.00 77.19 96 ARG A O 1
ATOM 788 N N . LEU A 1 97 ? -6.975 7.999 -12.677 1.00 81.38 97 LEU A N 1
ATOM 789 C CA . LEU A 1 97 ? -7.309 6.813 -11.886 1.00 81.38 97 LEU A CA 1
ATOM 790 C C . LEU A 1 97 ? -8.822 6.590 -11.850 1.00 81.38 97 LEU A C 1
ATOM 792 O O . LEU A 1 97 ? -9.599 7.539 -11.801 1.00 81.38 97 LEU A O 1
ATOM 796 N N . ARG A 1 98 ? -9.239 5.321 -11.869 1.00 85.44 98 ARG A N 1
ATOM 797 C CA . ARG A 1 98 ? -10.640 4.908 -11.719 1.00 85.44 98 ARG A CA 1
ATOM 798 C C . ARG A 1 98 ? -10.777 3.905 -10.575 1.00 85.44 98 ARG A C 1
ATOM 800 O O . ARG A 1 98 ? -10.258 2.794 -10.681 1.00 85.44 98 ARG A O 1
ATOM 807 N N . GLY A 1 99 ? -11.522 4.278 -9.538 1.00 82.06 99 GLY A N 1
ATOM 808 C CA . GLY A 1 99 ? -11.712 3.481 -8.320 1.00 82.06 99 GLY A CA 1
ATOM 809 C C . GLY A 1 99 ? -10.610 3.697 -7.279 1.00 82.06 99 GLY A C 1
ATOM 810 O O . GLY A 1 99 ? -9.777 4.591 -7.431 1.00 82.06 99 GLY A O 1
ATOM 811 N N . ASP A 1 100 ? -10.608 2.861 -6.242 1.00 84.25 100 ASP A N 1
ATOM 812 C CA . ASP A 1 100 ? -9.747 3.037 -5.071 1.00 84.25 100 ASP A CA 1
ATOM 813 C C . ASP A 1 100 ? -8.317 2.526 -5.302 1.00 84.25 100 ASP A C 1
ATOM 815 O O . ASP A 1 100 ? -8.083 1.398 -5.750 1.00 84.25 100 ASP A O 1
ATOM 819 N N . PHE A 1 101 ? -7.330 3.356 -4.949 1.00 85.44 101 PHE A N 1
ATOM 820 C CA . PHE A 1 101 ? -5.905 3.038 -5.065 1.00 85.44 101 PHE A CA 1
ATOM 821 C C . PHE A 1 101 ? -5.240 3.002 -3.686 1.00 85.44 101 PHE A C 1
ATOM 823 O O . PHE A 1 101 ? -4.908 4.035 -3.111 1.00 85.44 101 PHE A O 1
ATOM 830 N N . GLY A 1 102 ? -4.937 1.791 -3.210 1.00 81.62 102 GLY A N 1
ATOM 831 C CA . GLY A 1 102 ? -4.476 1.567 -1.834 1.00 81.62 102 GLY A CA 1
ATOM 832 C C . GLY A 1 102 ? -3.196 2.284 -1.375 1.00 81.62 102 GLY A C 1
ATOM 833 O O . GLY A 1 102 ? -3.049 2.476 -0.177 1.00 81.62 102 GLY A O 1
ATOM 834 N N . SER A 1 103 ? -2.265 2.680 -2.259 1.00 80.06 103 SER A N 1
ATOM 835 C CA . SER A 1 103 ? -0.991 3.289 -1.818 1.00 80.06 103 SER A CA 1
ATOM 836 C C . SER A 1 103 ? -0.878 4.810 -1.944 1.00 80.06 103 SER A C 1
ATOM 838 O O . SER A 1 103 ? 0.038 5.367 -1.356 1.00 80.06 103 SER A O 1
ATOM 840 N N . TYR A 1 104 ? -1.715 5.485 -2.737 1.00 73.44 104 TYR A N 1
ATOM 841 C CA . TYR A 1 104 ? -1.630 6.951 -2.910 1.00 73.44 104 TYR A CA 1
ATOM 842 C C . TYR A 1 104 ? -2.975 7.626 -3.230 1.00 73.44 104 TYR A C 1
ATOM 844 O O . TYR A 1 104 ? -3.011 8.716 -3.794 1.00 73.44 104 TYR A O 1
ATOM 852 N N . GLY A 1 105 ? -4.092 6.990 -2.869 1.00 73.81 105 GLY A N 1
ATOM 853 C CA . GLY A 1 105 ? -5.432 7.565 -3.029 1.00 73.81 105 GLY A CA 1
ATOM 854 C C . GLY A 1 105 ? -5.964 8.286 -1.792 1.00 73.81 105 GLY A C 1
ATOM 855 O O . GLY A 1 105 ? -6.924 9.029 -1.923 1.00 73.81 105 GLY A O 1
ATOM 856 N N . LEU A 1 106 ? -5.354 8.073 -0.622 1.00 80.62 106 LEU A N 1
ATOM 857 C CA . LEU A 1 106 ? -5.894 8.473 0.675 1.00 80.62 106 LEU A CA 1
ATOM 858 C C . LEU A 1 106 ? -5.609 9.942 1.018 1.00 80.62 106 LEU A C 1
ATOM 860 O O . LEU A 1 106 ? -4.455 10.365 1.018 1.00 80.62 106 LEU A O 1
ATOM 864 N N . TYR A 1 107 ? -6.659 10.683 1.382 1.00 79.25 107 TYR A N 1
ATOM 865 C CA . TYR A 1 107 ? -6.569 12.048 1.908 1.00 79.25 107 TYR A CA 1
ATOM 866 C C . TYR A 1 107 ? -7.158 12.127 3.312 1.00 79.25 107 TYR A C 1
ATOM 868 O O . TYR A 1 107 ? -8.291 11.706 3.539 1.00 79.25 107 TYR A O 1
ATOM 876 N N . LEU A 1 108 ? -6.393 12.699 4.239 1.00 78.69 108 LEU A N 1
ATOM 877 C CA . LEU A 1 108 ? -6.747 12.763 5.650 1.00 78.69 108 LEU A CA 1
ATOM 878 C C . LEU A 1 108 ? -6.197 14.058 6.279 1.00 78.69 108 LEU A C 1
ATOM 880 O O . LEU A 1 108 ? -5.084 14.466 5.932 1.00 78.69 108 LEU A O 1
ATOM 884 N N . PRO A 1 109 ? -6.931 14.722 7.191 1.00 83.31 109 PRO A N 1
ATOM 885 C CA . PRO A 1 109 ? -6.352 15.755 8.045 1.00 83.31 109 PRO A CA 1
ATOM 886 C C . PRO A 1 109 ? -5.197 15.195 8.886 1.00 83.31 109 PRO A C 1
ATOM 888 O O . PRO A 1 109 ? -5.261 14.057 9.345 1.00 83.31 109 PRO A O 1
ATOM 891 N N . GLY A 1 110 ? -4.165 16.007 9.140 1.00 82.50 110 GLY A N 1
ATOM 892 C CA . GLY A 1 110 ? -2.996 15.569 9.917 1.00 82.50 110 GLY A CA 1
ATOM 893 C C . GLY A 1 110 ? -3.357 15.048 11.313 1.00 82.50 110 GLY A C 1
ATOM 894 O O . GLY A 1 110 ? -2.838 14.021 11.737 1.00 82.50 110 GLY A O 1
ATOM 895 N N . ASP A 1 111 ? -4.312 15.688 11.994 1.00 86.25 111 ASP A N 1
ATOM 896 C CA . ASP A 1 111 ? -4.773 15.251 13.319 1.00 86.25 111 ASP A CA 1
ATOM 897 C C . ASP A 1 111 ? -5.384 13.844 13.290 1.00 86.25 111 ASP A C 1
ATOM 899 O O . ASP A 1 111 ? -5.179 13.058 14.214 1.00 86.25 111 ASP A O 1
ATOM 903 N N . ASP A 1 112 ? -6.099 13.490 12.223 1.00 87.06 112 ASP A N 1
ATOM 904 C CA . ASP A 1 112 ? -6.672 12.154 12.074 1.00 87.06 112 ASP A CA 1
ATOM 905 C C . ASP A 1 112 ? -5.586 11.109 11.771 1.00 87.06 112 ASP A C 1
ATOM 907 O O . ASP A 1 112 ? -5.684 9.980 12.253 1.00 87.06 112 ASP A O 1
ATOM 911 N N . ASP A 1 113 ? -4.508 11.484 11.071 1.00 83.62 113 ASP A N 1
ATOM 912 C CA . ASP A 1 113 ? -3.374 10.582 10.806 1.00 83.62 113 ASP A CA 1
ATOM 913 C C . ASP A 1 113 ? -2.675 10.220 12.119 1.00 83.62 113 ASP A C 1
ATOM 915 O O . ASP A 1 113 ? -2.404 9.052 12.411 1.00 83.62 113 ASP A O 1
ATOM 919 N N . THR A 1 114 ? -2.508 11.211 13.002 1.00 87.19 114 THR A N 1
ATOM 920 C CA . THR A 1 114 ? -1.930 10.962 14.326 1.00 87.19 114 THR A CA 1
ATOM 921 C C . THR A 1 114 ? -2.780 10.026 15.184 1.00 87.19 114 THR A C 1
ATOM 923 O O . THR A 1 114 ? -2.218 9.259 15.964 1.00 8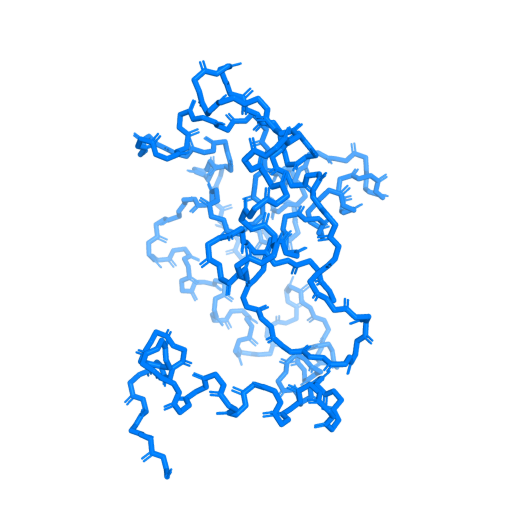7.19 114 THR A O 1
ATOM 926 N N . LYS A 1 115 ? -4.113 10.000 15.022 1.00 86.00 115 LYS A N 1
ATOM 927 C CA . LYS A 1 115 ? -4.978 9.036 15.729 1.00 86.00 115 LYS A CA 1
ATOM 928 C C . LYS A 1 115 ? -4.712 7.604 15.270 1.00 86.00 115 LYS A C 1
ATOM 930 O O . LYS A 1 115 ? -4.691 6.697 16.106 1.00 86.00 115 LYS A O 1
ATOM 935 N N . ILE A 1 116 ? -4.477 7.399 13.971 1.00 86.81 116 ILE A N 1
ATOM 936 C CA . ILE A 1 116 ? -4.120 6.090 13.410 1.00 86.81 116 ILE A CA 1
ATOM 937 C C . ILE A 1 116 ? -2.753 5.665 13.949 1.00 86.81 116 ILE A C 1
ATOM 939 O O . ILE A 1 116 ? -2.647 4.598 14.556 1.00 86.81 116 ILE A O 1
ATOM 943 N N . LEU A 1 117 ? -1.735 6.523 13.830 1.00 86.88 117 LEU A N 1
ATOM 944 C CA . LEU A 1 117 ? -0.387 6.243 14.339 1.00 86.88 117 LEU A CA 1
ATOM 945 C C . LEU A 1 117 ? -0.391 5.951 15.844 1.00 86.88 117 LEU A C 1
ATOM 947 O O . LEU A 1 117 ? 0.204 4.971 16.290 1.00 86.88 117 LEU A O 1
ATOM 951 N N . HIS A 1 118 ? -1.121 6.744 16.629 1.00 84.75 118 HIS A N 1
ATOM 952 C CA . HIS A 1 118 ? -1.254 6.536 18.067 1.00 84.75 118 HIS A CA 1
ATOM 953 C C . HIS A 1 118 ? -1.955 5.212 18.392 1.00 84.75 118 HIS A C 1
ATOM 955 O O . HIS A 1 118 ? -1.578 4.538 19.347 1.00 84.75 118 HIS A O 1
ATOM 961 N N . SER A 1 119 ? -2.958 4.799 17.610 1.00 81.06 119 SER A N 1
ATOM 962 C CA . SER A 1 119 ? -3.629 3.511 17.827 1.00 81.06 119 SER A CA 1
ATOM 963 C C . SER A 1 119 ? -2.705 2.309 17.589 1.00 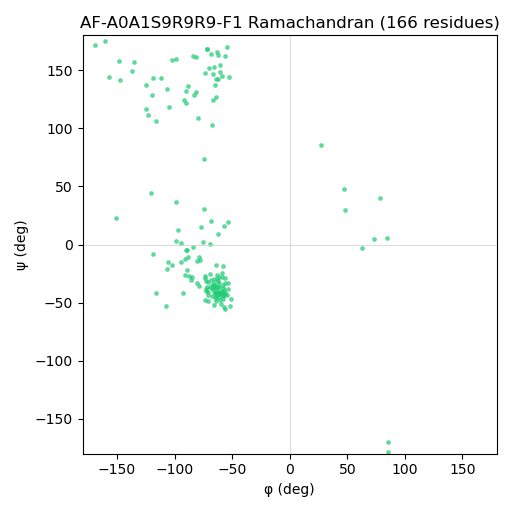81.06 119 SER A C 1
ATOM 965 O O . SER A 1 119 ? -2.785 1.336 18.337 1.00 81.06 119 SER A O 1
ATOM 967 N N . ILE A 1 120 ? -1.787 2.412 16.620 1.00 81.88 120 ILE A N 1
ATOM 968 C CA . ILE A 1 120 ? -0.752 1.406 16.342 1.00 81.88 120 ILE A CA 1
ATOM 969 C C . ILE A 1 120 ? 0.298 1.409 17.461 1.00 81.88 120 ILE A C 1
ATOM 971 O O . ILE A 1 120 ? 0.618 0.358 18.010 1.00 81.88 120 ILE A O 1
ATOM 975 N N . TRP A 1 121 ? 0.804 2.589 17.832 1.00 76.06 121 TRP A N 1
ATOM 976 C CA . TRP A 1 121 ? 1.898 2.739 18.796 1.00 76.06 121 TRP A CA 1
ATOM 977 C C . TRP A 1 121 ? 1.497 2.410 20.238 1.00 76.06 121 TRP A C 1
ATOM 979 O O . TRP A 1 121 ? 2.247 1.771 20.970 1.00 76.06 121 TRP A O 1
ATOM 989 N N . ALA A 1 122 ? 0.304 2.818 20.671 1.00 72.88 122 ALA A N 1
ATOM 990 C CA . ALA A 1 122 ? -0.128 2.675 22.061 1.00 72.88 122 ALA A CA 1
ATOM 991 C C . ALA A 1 122 ? -0.570 1.244 22.434 1.00 72.88 122 ALA A C 1
ATOM 993 O O . ALA A 1 122 ? -1.265 1.073 23.437 1.00 72.88 122 ALA A O 1
ATOM 994 N N . ASN A 1 123 ? -0.247 0.220 21.623 1.00 59.75 123 ASN A N 1
ATOM 995 C CA . ASN A 1 123 ? -0.850 -1.121 21.702 1.00 59.75 123 ASN A CA 1
ATOM 996 C C . ASN A 1 123 ? -2.385 -1.055 21.794 1.00 59.75 123 ASN A C 1
ATOM 998 O O . ASN A 1 123 ? -3.042 -1.897 22.417 1.00 59.75 123 ASN A O 1
ATOM 1002 N N . GLY A 1 124 ? -2.968 -0.007 21.205 1.00 57.59 124 GLY A N 1
ATOM 1003 C CA . GLY A 1 124 ? -4.384 0.263 21.289 1.00 57.59 124 GLY A CA 1
ATOM 1004 C C . GLY A 1 124 ? -5.097 -0.832 20.525 1.00 57.59 124 GLY A C 1
ATOM 1005 O O . GLY A 1 124 ? -5.136 -0.793 19.301 1.00 57.59 124 GLY A O 1
ATOM 1006 N N . MET A 1 125 ? -5.682 -1.793 21.246 1.00 58.59 125 MET A N 1
ATOM 1007 C CA . MET A 1 125 ? -6.437 -2.959 20.748 1.00 58.59 125 MET A CA 1
ATOM 1008 C C . MET A 1 125 ? -7.640 -2.614 19.837 1.00 58.59 125 MET A C 1
ATOM 1010 O O . MET A 1 125 ? -8.537 -3.428 19.647 1.00 58.59 125 MET A O 1
ATOM 1014 N N . LYS A 1 126 ? -7.706 -1.390 19.314 1.00 70.56 126 LYS A N 1
ATOM 1015 C CA . LYS A 1 126 ? -8.757 -0.848 18.465 1.00 70.56 126 LYS A CA 1
ATOM 1016 C C . LYS A 1 126 ? -8.616 -1.264 17.004 1.00 70.56 126 LYS A C 1
ATOM 1018 O O . LYS A 1 126 ? -9.640 -1.417 16.354 1.00 70.56 126 LYS A O 1
ATOM 1023 N N . LEU A 1 127 ? -7.389 -1.434 16.498 1.00 81.19 127 LEU A N 1
ATOM 1024 C CA . LEU A 1 127 ? -7.164 -1.768 15.084 1.00 81.19 127 LEU A CA 1
ATOM 1025 C C . LEU A 1 127 ? -6.711 -3.210 14.871 1.00 81.19 127 LEU A C 1
ATOM 1027 O O . LEU A 1 127 ? -7.307 -3.940 14.084 1.00 81.19 127 LEU A O 1
ATOM 1031 N N . LEU A 1 128 ? -5.655 -3.633 15.566 1.00 86.38 128 LEU A N 1
ATOM 1032 C CA . LEU A 1 128 ? -5.031 -4.939 15.365 1.00 86.38 128 LEU A CA 1
ATOM 1033 C C . LEU A 1 128 ? -4.734 -5.612 16.705 1.00 86.38 128 LEU A C 1
ATOM 1035 O O . LEU A 1 128 ? -4.601 -4.965 17.745 1.00 86.38 128 LEU A O 1
ATOM 1039 N N . LYS A 1 129 ? -4.618 -6.943 16.675 1.00 88.62 129 LYS A N 1
ATOM 1040 C CA . LYS A 1 129 ? -4.180 -7.721 17.838 1.00 88.62 129 LYS A CA 1
ATOM 1041 C C . LYS A 1 129 ? -2.713 -7.389 18.153 1.00 88.62 129 LYS A C 1
ATOM 1043 O O . LYS A 1 129 ? -1.940 -7.227 17.209 1.00 88.62 129 LYS A O 1
ATOM 1048 N N . PRO A 1 130 ? -2.287 -7.405 19.430 1.00 86.75 130 PRO A N 1
ATOM 1049 C CA . PRO A 1 130 ? -0.898 -7.115 19.799 1.00 86.75 130 PRO A CA 1
ATOM 1050 C C . PRO A 1 130 ? 0.139 -7.976 19.065 1.00 86.75 130 PRO A C 1
ATOM 1052 O O . PRO A 1 130 ? 1.159 -7.462 18.631 1.00 86.75 130 PRO A O 1
ATOM 1055 N N . ALA A 1 131 ? -0.145 -9.266 18.846 1.00 89.00 131 ALA A N 1
ATOM 1056 C CA . ALA A 1 131 ? 0.747 -10.148 18.086 1.00 89.00 131 ALA A CA 1
ATOM 1057 C C . ALA A 1 131 ? 0.936 -9.688 16.629 1.00 89.00 13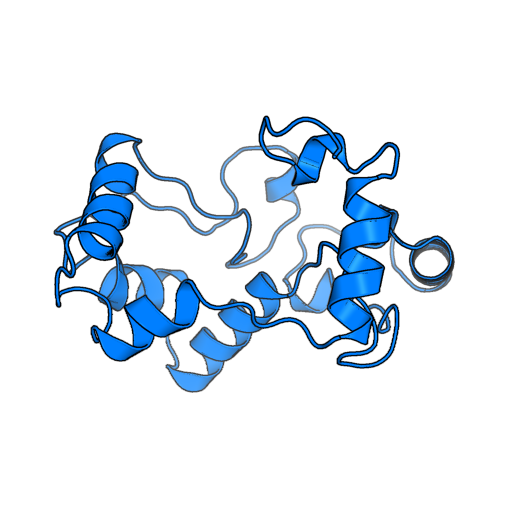1 ALA A C 1
ATOM 1059 O O . ALA A 1 131 ? 2.033 -9.774 16.096 1.00 89.00 131 ALA A O 1
ATOM 1060 N N . THR A 1 132 ? -0.117 -9.161 15.999 1.00 89.69 132 THR A N 1
ATOM 1061 C CA . THR A 1 132 ? -0.041 -8.601 14.644 1.00 89.69 132 THR A CA 1
ATOM 1062 C C . THR A 1 132 ? 0.712 -7.274 14.635 1.00 89.69 132 THR A C 1
ATOM 1064 O O . THR A 1 132 ? 1.459 -7.015 13.702 1.00 89.69 132 THR A O 1
ATOM 1067 N N . ILE A 1 133 ? 0.551 -6.447 15.675 1.00 87.62 133 ILE A N 1
ATOM 1068 C CA . ILE A 1 133 ? 1.338 -5.216 15.835 1.00 87.62 133 ILE A CA 1
ATOM 1069 C C . ILE A 1 133 ? 2.822 -5.543 15.998 1.00 87.62 133 ILE A C 1
ATOM 1071 O O . ILE A 1 133 ? 3.650 -4.907 15.370 1.00 87.62 133 ILE A O 1
ATOM 1075 N N . HIS A 1 134 ? 3.172 -6.549 16.793 1.00 87.81 134 HIS A N 1
ATOM 1076 C CA . HIS A 1 134 ? 4.561 -6.982 16.910 1.00 87.81 134 HIS A CA 1
ATOM 1077 C C . HIS A 1 134 ? 5.110 -7.462 15.562 1.00 87.81 134 HIS A C 1
ATOM 1079 O O . HIS A 1 134 ? 6.176 -7.031 15.141 1.00 87.81 134 HIS A O 1
ATOM 1085 N N . ASP A 1 135 ? 4.352 -8.312 14.867 1.00 91.19 135 ASP A N 1
ATOM 1086 C CA . ASP A 1 135 ? 4.750 -8.873 13.578 1.00 91.19 135 ASP A CA 1
ATOM 1087 C C . ASP A 1 135 ? 5.068 -7.788 12.538 1.00 91.19 135 ASP A C 1
ATOM 1089 O O . ASP A 1 135 ? 6.093 -7.881 11.879 1.00 91.19 135 ASP A O 1
ATOM 1093 N N . ILE A 1 136 ? 4.291 -6.701 12.425 1.00 89.81 136 ILE A N 1
ATOM 1094 C CA . ILE A 1 136 ? 4.580 -5.641 11.432 1.00 89.81 136 ILE A CA 1
ATOM 1095 C C . ILE A 1 136 ? 5.912 -4.902 11.659 1.00 89.81 136 ILE A C 1
ATOM 1097 O O . ILE A 1 136 ? 6.390 -4.247 10.732 1.00 89.81 136 ILE A O 1
ATOM 1101 N N . PHE A 1 137 ? 6.505 -4.993 12.854 1.00 90.50 137 PHE A N 1
ATOM 1102 C CA . PHE A 1 137 ? 7.816 -4.411 13.168 1.00 90.50 137 PHE A CA 1
ATOM 1103 C C . PHE A 1 137 ? 8.980 -5.400 12.995 1.00 90.50 137 PHE A C 1
ATOM 1105 O O . PHE A 1 137 ? 10.131 -5.022 13.206 1.00 90.50 137 PHE A O 1
ATOM 1112 N N . GLU A 1 138 ? 8.705 -6.636 12.575 1.00 93.88 138 GLU A N 1
ATOM 1113 C CA . GLU A 1 138 ? 9.727 -7.638 12.277 1.00 93.88 138 GLU A CA 1
ATOM 1114 C C . GLU A 1 138 ? 10.305 -7.505 10.861 1.00 93.88 138 GLU A C 1
ATOM 1116 O O . GLU A 1 138 ? 9.734 -6.894 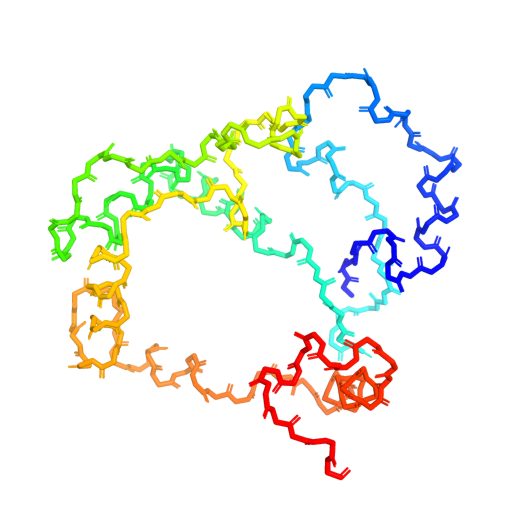9.951 1.00 93.88 138 GLU A O 1
ATOM 1121 N N . HIS A 1 139 ? 11.473 -8.117 10.654 1.00 93.75 139 HIS A N 1
ATOM 1122 C CA . HIS A 1 139 ? 12.102 -8.188 9.338 1.00 93.75 139 HIS A CA 1
ATOM 1123 C C . HIS A 1 139 ? 11.470 -9.290 8.476 1.00 93.75 139 HIS A C 1
ATOM 1125 O O . HIS A 1 139 ? 11.704 -10.476 8.690 1.00 93.75 139 HIS A O 1
ATOM 1131 N N . HIS A 1 140 ? 10.719 -8.888 7.447 1.00 94.00 140 HIS A N 1
ATOM 1132 C CA . HIS A 1 140 ? 9.966 -9.804 6.569 1.00 94.00 140 HIS A CA 1
ATOM 1133 C C . HIS A 1 140 ? 10.641 -10.137 5.235 1.00 94.00 140 HIS A C 1
ATOM 1135 O O . HIS A 1 140 ? 10.046 -10.798 4.383 1.00 94.00 140 HIS A O 1
ATOM 1141 N N . LEU A 1 141 ? 11.860 -9.652 4.987 1.00 92.81 141 LEU A N 1
ATOM 1142 C CA . LEU A 1 141 ? 12.550 -9.946 3.730 1.00 92.81 141 LEU A CA 1
ATOM 1143 C C . LEU A 1 141 ? 13.364 -11.235 3.850 1.00 92.81 141 LEU A C 1
ATOM 1145 O O . LEU A 1 141 ? 14.121 -11.424 4.801 1.00 92.81 141 LEU A O 1
ATOM 1149 N N . SER A 1 142 ? 13.288 -12.083 2.822 1.00 92.81 142 SER A N 1
ATOM 1150 C CA . SER A 1 142 ? 14.233 -13.191 2.651 1.00 92.81 142 SER A CA 1
ATOM 1151 C C . SER A 1 142 ? 15.676 -12.667 2.628 1.00 92.81 142 SER A C 1
ATOM 1153 O O . SER A 1 142 ? 15.919 -11.487 2.356 1.00 92.81 142 SER A O 1
ATOM 1155 N N . LEU A 1 143 ? 16.666 -13.537 2.839 1.00 93.44 143 LEU A N 1
ATOM 1156 C CA . LEU A 1 143 ? 18.078 -13.148 2.735 1.00 93.44 143 LEU A CA 1
ATOM 1157 C C . LEU A 1 143 ? 18.395 -12.500 1.375 1.00 93.44 143 LEU A C 1
ATOM 1159 O O . LEU A 1 143 ? 19.048 -11.460 1.303 1.00 93.44 143 LEU A O 1
ATOM 1163 N N . GLN A 1 144 ? 17.879 -13.080 0.292 1.00 93.12 144 GLN A N 1
ATOM 1164 C CA . GL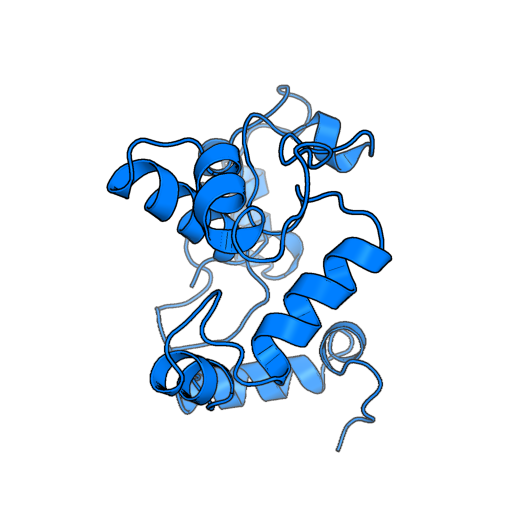N A 1 144 ? 18.112 -12.578 -1.059 1.00 93.12 144 GLN A CA 1
ATOM 1165 C C . GLN A 1 144 ? 17.434 -11.220 -1.293 1.00 93.12 144 GLN A C 1
ATOM 1167 O O . GLN A 1 144 ? 18.066 -10.290 -1.801 1.00 93.12 144 GLN A O 1
ATOM 1172 N N . ALA A 1 145 ? 16.181 -11.063 -0.859 1.00 92.06 145 ALA A N 1
ATOM 1173 C CA . ALA A 1 145 ? 15.472 -9.789 -0.935 1.00 92.06 145 ALA A CA 1
ATOM 1174 C C . ALA A 1 145 ? 16.115 -8.717 -0.040 1.00 92.06 145 ALA A C 1
ATOM 1176 O O . ALA A 1 145 ? 16.146 -7.548 -0.419 1.00 92.06 145 ALA A O 1
ATOM 1177 N N . THR A 1 146 ? 16.689 -9.107 1.100 1.00 93.19 146 THR A N 1
ATOM 1178 C CA . THR A 1 146 ? 17.437 -8.216 2.000 1.00 93.19 146 THR A CA 1
ATOM 1179 C C . THR A 1 146 ? 18.678 -7.667 1.311 1.00 93.19 146 THR A C 1
ATOM 1181 O O . THR A 1 146 ? 18.872 -6.454 1.279 1.00 93.19 146 THR A O 1
ATOM 1184 N N . ASN A 1 147 ? 19.478 -8.529 0.681 1.00 93.06 147 ASN A N 1
ATOM 1185 C CA . ASN A 1 147 ? 20.660 -8.102 -0.072 1.00 93.06 147 ASN A CA 1
ATOM 1186 C C . ASN A 1 147 ? 20.279 -7.172 -1.233 1.00 93.06 147 ASN A C 1
ATOM 1188 O O . ASN A 1 147 ? 20.914 -6.141 -1.449 1.00 93.06 147 ASN A O 1
ATOM 1192 N N . SER A 1 148 ? 19.195 -7.496 -1.944 1.00 91.81 148 SER A N 1
ATOM 1193 C CA . SER A 1 148 ? 18.647 -6.631 -2.990 1.00 91.81 148 SER A CA 1
ATOM 1194 C C . SER A 1 148 ? 18.180 -5.277 -2.444 1.00 91.81 148 SER A C 1
ATOM 1196 O O . SER A 1 148 ? 18.402 -4.264 -3.100 1.00 91.81 148 SER A O 1
ATOM 1198 N N . HIS A 1 149 ? 17.550 -5.236 -1.267 1.00 92.31 149 HIS A N 1
ATOM 1199 C CA . HIS A 1 149 ? 17.121 -3.993 -0.626 1.00 92.31 149 HIS A CA 1
ATOM 1200 C C . HIS A 1 149 ? 18.324 -3.121 -0.246 1.00 92.31 149 HIS A C 1
ATOM 1202 O O . HIS A 1 149 ? 18.340 -1.937 -0.572 1.00 92.31 149 HIS A O 1
ATOM 1208 N N . GLN A 1 150 ? 19.369 -3.713 0.340 1.00 92.06 150 GLN A N 1
ATOM 1209 C CA . GLN A 1 150 ? 20.608 -3.005 0.680 1.00 92.06 150 GLN A CA 1
ATOM 1210 C C . GLN A 1 150 ? 21.284 -2.393 -0.553 1.00 92.06 150 GLN A C 1
ATOM 1212 O O . GLN A 1 150 ? 21.712 -1.241 -0.520 1.00 92.06 150 GLN A O 1
ATOM 1217 N N . ALA A 1 151 ? 21.303 -3.113 -1.678 1.00 91.50 151 ALA A N 1
ATOM 1218 C CA . ALA A 1 151 ? 21.800 -2.573 -2.943 1.00 91.50 151 ALA A CA 1
ATOM 1219 C C . ALA A 1 151 ? 20.991 -1.354 -3.430 1.00 91.50 151 ALA A C 1
ATOM 1221 O O . ALA A 1 151 ? 21.548 -0.433 -4.025 1.00 91.50 151 ALA A O 1
ATOM 1222 N N . VAL A 1 152 ? 19.680 -1.305 -3.163 1.00 89.81 152 VAL A N 1
ATOM 1223 C CA . VAL A 1 152 ? 18.862 -0.125 -3.481 1.00 89.81 152 VAL A CA 1
ATOM 1224 C C . VAL A 1 152 ? 19.156 1.036 -2.527 1.00 89.81 152 VAL A C 1
ATOM 1226 O O . VAL A 1 152 ? 19.258 2.173 -2.991 1.00 89.81 152 VAL A O 1
ATOM 1229 N N . LEU A 1 153 ? 19.349 0.778 -1.230 1.00 90.81 153 LEU A N 1
ATOM 1230 C CA . LEU A 1 153 ? 19.661 1.809 -0.228 1.00 90.81 153 LEU A CA 1
ATOM 1231 C C . LEU A 1 153 ? 20.993 2.533 -0.487 1.00 90.81 153 LEU A C 1
ATOM 1233 O O . LEU A 1 153 ? 21.110 3.724 -0.181 1.00 90.81 153 LEU A O 1
ATOM 1237 N N . THR A 1 154 ? 21.970 1.844 -1.081 1.00 90.44 154 THR A N 1
ATOM 1238 C CA . THR A 1 154 ? 23.277 2.414 -1.459 1.00 90.44 154 THR A CA 1
ATOM 1239 C C . THR A 1 154 ? 23.295 3.031 -2.860 1.00 90.44 154 THR A C 1
ATOM 1241 O O . THR A 1 154 ? 24.235 3.740 -3.216 1.00 90.44 154 THR A O 1
ATOM 1244 N N . SER A 1 155 ? 22.250 2.812 -3.661 1.00 88.69 155 SER A N 1
ATOM 1245 C CA . SER A 1 155 ? 22.116 3.411 -4.992 1.00 88.69 155 SER A CA 1
ATOM 1246 C C . SER A 1 155 ? 21.811 4.921 -4.924 1.00 88.69 155 SER A C 1
ATOM 1248 O O . SER A 1 155 ? 21.391 5.424 -3.878 1.00 88.69 155 SER A O 1
ATOM 1250 N N . PRO A 1 156 ? 21.898 5.661 -6.048 1.00 88.00 156 PRO A N 1
ATOM 1251 C CA . PRO A 1 156 ? 21.438 7.052 -6.111 1.00 88.00 156 PRO A CA 1
ATOM 1252 C C . PRO A 1 156 ? 19.966 7.246 -5.709 1.00 88.00 156 PRO A C 1
ATOM 1254 O O . PRO A 1 156 ? 19.608 8.295 -5.182 1.00 88.00 156 PRO A O 1
ATOM 1257 N N . MET A 1 157 ? 19.116 6.229 -5.907 1.00 84.62 157 MET A N 1
ATOM 1258 C CA . MET A 1 157 ? 17.715 6.242 -5.462 1.00 84.62 157 MET A CA 1
ATOM 1259 C C . MET A 1 157 ? 17.557 5.950 -3.966 1.00 84.62 157 MET A C 1
ATOM 1261 O O . MET A 1 157 ? 16.473 6.120 -3.414 1.00 84.62 157 MET A O 1
ATOM 1265 N N . GLY A 1 158 ? 18.623 5.519 -3.293 1.00 86.44 158 GLY A N 1
ATOM 1266 C CA . GLY A 1 158 ? 18.608 5.148 -1.887 1.00 86.44 158 GLY A CA 1
ATOM 1267 C C . GLY A 1 158 ? 18.219 6.290 -0.954 1.00 86.44 158 GLY A C 1
ATOM 1268 O O . GLY A 1 158 ? 17.617 6.041 0.083 1.00 86.44 158 GLY A O 1
ATOM 1269 N N . SER A 1 159 ? 18.473 7.547 -1.331 1.00 87.19 159 SER A N 1
ATOM 1270 C CA . SER A 1 159 ? 18.054 8.719 -0.546 1.00 87.19 159 SER A CA 1
ATOM 1271 C C . SER A 1 159 ? 16.539 8.770 -0.308 1.00 87.19 159 SER A C 1
ATOM 1273 O O . SER A 1 159 ? 16.111 9.152 0.778 1.00 87.19 159 SER A O 1
ATOM 1275 N N . PHE A 1 160 ? 15.728 8.316 -1.270 1.00 85.88 160 PHE A N 1
ATOM 1276 C CA . PHE A 1 160 ? 14.270 8.232 -1.127 1.00 85.88 160 PHE A CA 1
ATOM 1277 C C . PHE A 1 160 ? 13.826 7.156 -0.129 1.00 85.88 160 PHE A C 1
ATOM 1279 O O . PHE A 1 160 ? 12.738 7.250 0.430 1.00 85.88 160 PHE A O 1
ATOM 1286 N N . PHE A 1 161 ? 14.653 6.133 0.089 1.00 87.81 161 PHE A N 1
ATOM 1287 C CA . PHE A 1 161 ? 14.320 4.965 0.907 1.00 87.81 161 PHE A CA 1
ATOM 1288 C C . PHE A 1 161 ? 15.010 4.963 2.275 1.00 87.81 161 PHE A C 1
ATOM 1290 O O . PHE A 1 161 ? 14.591 4.226 3.161 1.00 87.81 161 PHE A O 1
ATOM 1297 N N . ARG A 1 162 ? 16.038 5.797 2.472 1.00 87.06 162 ARG A N 1
ATOM 1298 C CA . ARG A 1 162 ? 16.763 5.918 3.743 1.00 87.06 162 ARG A CA 1
ATOM 1299 C C . ARG A 1 162 ? 16.066 6.801 4.781 1.00 87.06 162 ARG A C 1
ATOM 1301 O O . ARG A 1 162 ? 16.451 6.758 5.939 1.00 87.06 162 ARG A O 1
ATOM 1308 N N . VAL A 1 163 ? 15.060 7.589 4.387 1.00 77.38 163 VAL A N 1
ATOM 1309 C CA . VAL A 1 163 ? 14.209 8.391 5.297 1.00 77.38 163 VAL A CA 1
ATOM 1310 C C . VAL A 1 163 ? 15.034 9.189 6.329 1.00 77.38 163 VAL A C 1
ATOM 1312 O O . VAL A 1 163 ? 14.777 9.158 7.527 1.00 77.38 163 VAL A O 1
ATOM 1315 N N . GLY A 1 164 ? 16.072 9.889 5.863 1.00 67.38 164 GLY A N 1
ATOM 1316 C CA . GLY A 1 164 ? 16.929 10.723 6.720 1.00 67.38 164 GLY A CA 1
ATOM 1317 C C . GLY A 1 164 ? 18.070 9.991 7.436 1.00 67.38 164 GLY A C 1
ATOM 1318 O O . GLY A 1 164 ? 18.773 10.616 8.222 1.00 67.38 164 GLY A O 1
ATOM 1319 N N . VAL A 1 165 ? 18.284 8.704 7.155 1.00 72.56 165 VAL A N 1
ATOM 1320 C CA . VAL A 1 165 ? 19.453 7.950 7.627 1.00 72.56 165 VAL A CA 1
ATOM 1321 C C . VAL A 1 165 ? 20.593 8.053 6.603 1.00 72.56 165 VAL A C 1
ATOM 1323 O O . VAL A 1 165 ? 20.405 7.873 5.392 1.00 72.56 165 VAL A O 1
ATOM 1326 N N . ASP A 1 166 ? 21.797 8.363 7.073 1.00 73.75 166 ASP A N 1
ATOM 1327 C CA . ASP A 1 166 ? 22.985 8.379 6.220 1.00 73.75 166 ASP A CA 1
ATOM 1328 C C . ASP A 1 166 ? 23.329 6.964 5.721 1.00 73.75 166 ASP A C 1
ATOM 1330 O O . ASP A 1 166 ? 22.956 5.970 6.349 1.00 73.75 166 ASP A O 1
ATOM 1334 N N . PRO A 1 167 ? 23.980 6.830 4.551 1.00 68.12 167 PRO A N 1
ATOM 1335 C CA . PRO A 1 167 ? 24.417 5.522 4.093 1.00 68.12 167 PRO A CA 1
ATOM 1336 C C . PRO A 1 167 ? 25.513 5.015 5.044 1.00 68.12 167 PRO A C 1
ATOM 1338 O O . PRO A 1 167 ? 26.495 5.720 5.267 1.00 68.12 167 PRO A O 1
ATOM 1341 N N . MET A 1 168 ? 25.303 3.826 5.618 1.00 61.03 168 MET A N 1
ATOM 1342 C CA . MET A 1 168 ? 26.289 3.117 6.449 1.00 61.03 168 MET A CA 1
ATOM 1343 C C . MET A 1 168 ? 27.472 2.629 5.613 1.00 61.03 168 MET A C 1
ATOM 1345 O O . MET A 1 168 ? 27.237 2.227 4.448 1.00 61.03 168 MET A O 1
#

Foldseek 3Di:
DFADCVVAVVQVVVCVVPPDDLPPAADEPCNRRVTDHSDDPQQADYDHLVQQVVQVVVCVVVVDFSLVVCCVQQCVLLPHDPPWFQQQPDDPVSRNHDGGRRPPSTDDDPVSVVSSVCCLVVCNPSHDHSVVSVVVPDDPHDPNHVVNVLVCCPDPNVVVVCVPDDND

Sequence (168 aa):
MMSYSWYLPHIAKWREKFFAPDDAGPRSVQERFCYPLGFQPDEGWVYRPGVHWAGRIVERVTGLSLEESIQQRIFDPPGISERTILSGGRGDMNLRLRGDFGSYGLYLPGDDDTKILHSIWANGMKLLKPATIHDIFEHHLSLQATNSHQAVLTSPMGSFFRVGVDPM

Secondary structure (DSSP, 8-state):
----TTT-HHHHHHHHHHS--TTS--B-HHHHS-SPPSS-TTS-----THHHHHHHHHHHHHSS-HHHHHIIIIITTTT--S----S--SSTTTTTB-S--TTT-----HHHHHHHHHHHHTT-TTTS-HHHHHHHTS----HHHHHHHHHHHHSTTHHHHSTTPPP-

Mean predicted aligned error: 6.96 Å

Nearest PDB structures (foldseek):
  6kje-assembly2_A  TM=9.303E-01  e=2.932E-15  Penicillium rubens Wisconsin 54-1255
  6kjd-assembly2_A  TM=9.165E-01  e=1.855E-14  Penicillium rubens Wisconsin 54-1255
  3hle-assembly1_A  TM=7.963E-01  e=7.864E-06  Aspergillus terreus
  7pp8-assembly1_A  TM=7.498E-01  e=4.844E-04  uncultured bacterium
  1ci9-assembly1_A  TM=6.700E-01  e=1.874E-03  Burkholderia gladioli

Organism: Penicillium brasilianum (NCBI:txid104259)

Radius of gyration: 17.93 Å; Cα contacts (8 Å, |Δi|>4): 200; chains: 1; bounding box: 44×31×49 Å

Solvent-accessible surface area (backbone atoms only — not comparable to full-atom values): 9964 Å² total; per-residue (Å²): 57,57,50,43,43,91,80,38,72,70,49,34,55,47,42,71,73,76,48,80,66,90,81,81,55,56,33,33,68,67,74,70,64,74,67,74,61,73,49,58,78,65,61,50,53,69,79,45,69,58,51,35,53,51,36,57,47,50,24,69,76,70,75,39,55,53,58,57,49,41,41,67,54,60,25,49,64,77,68,51,73,92,79,56,44,32,64,32,52,97,50,79,80,25,69,44,47,42,63,70,38,61,77,83,9,78,46,76,58,70,74,58,51,50,49,52,54,47,36,65,70,68,68,34,76,61,71,52,56,66,69,56,57,54,53,74,75,52,88,83,62,44,74,52,12,43,55,37,40,53,56,44,48,73,35,92,68,5,68,79,72,39,77,89,53,79,84,128

pLDDT: mean 82.99, std 10.21, range [51.0, 97.5]